Protein AF-A0A132A0H8-F1 (afdb_monomer)

Nearest PDB structures (foldseek):
  7bjv-assembly2_E  TM=8.122E-01  e=1.680E-01  Heliothis virescens
  3v3q-assembly1_B  TM=8.491E-01  e=2.333E-01  Homo sapiens
  7bju-assembly1_D  TM=8.429E-01  e=5.485E-01  Heliothis virescens
  1z5x-assembly1_E  TM=8.530E-01  e=6.256E-01  Bemisia tabaci
  3vhv-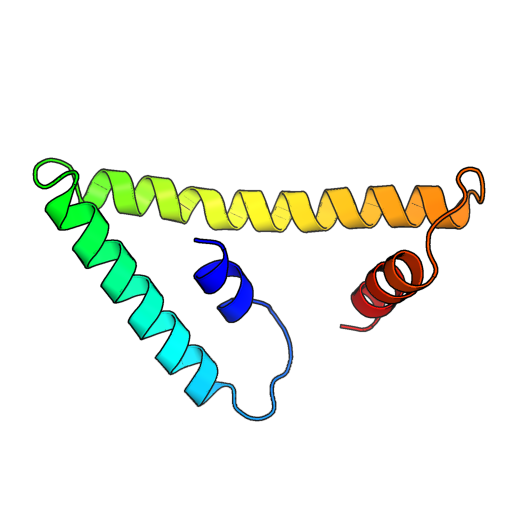assembly1_A  TM=8.838E-01  e=1.471E+00  Homo sapiens

pLDDT: mean 88.98, std 7.97, range [47.31, 96.81]

Sequence (92 aa):
MKAIILTNADIQLENPESVSKLRHTLIRALQDCVSIIRPQSAIDHLSQLFLCFPLLRQLDIVTRRLWLNILQEGSVPMQKLFVEMLESSIQG

Foldseek 3Di:
DVLLLVLPDPDDDPCNPVSVVVNVVVLVVQLVVLCVVPVPCSVVVSVVVVVVSVVVVVVVVVVLVVVVVVVVVVPDDDDPVVVVVSVVVVVD

Structure (mmCIF, N/CA/C/O backbone):
data_AF-A0A132A0H8-F1
#
_entry.id   AF-A0A132A0H8-F1
#
loop_
_atom_site.group_PDB
_atom_site.id
_atom_site.type_symbol
_atom_site.label_atom_id
_atom_site.label_alt_id
_atom_site.label_comp_id
_atom_site.label_asym_id
_atom_site.label_entity_id
_atom_site.label_seq_id
_atom_site.pdbx_PDB_ins_code
_atom_site.Cartn_x
_atom_site.Cartn_y
_atom_site.Cartn_z
_atom_site.occupancy
_atom_site.B_iso_or_equiv
_atom_site.auth_seq_id
_atom_site.auth_comp_id
_atom_site.auth_asym_id
_atom_site.auth_atom_id
_atom_site.pdbx_PDB_model_num
ATOM 1 N N . MET A 1 1 ? 0.989 0.401 -8.398 1.00 85.31 1 MET A N 1
ATOM 2 C CA . MET A 1 1 ? 0.806 1.461 -7.374 1.00 85.31 1 MET A CA 1
ATOM 3 C C . MET A 1 1 ? 0.362 0.935 -6.017 1.00 85.31 1 MET A C 1
ATOM 5 O O . MET A 1 1 ? 1.104 1.147 -5.073 1.00 85.31 1 MET A O 1
ATOM 9 N N . LYS A 1 2 ? -0.784 0.241 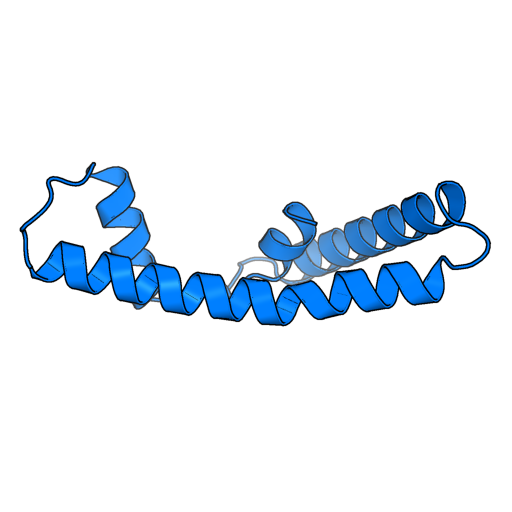-5.890 1.00 88.94 2 LYS A N 1
ATOM 10 C CA . LYS A 1 2 ? 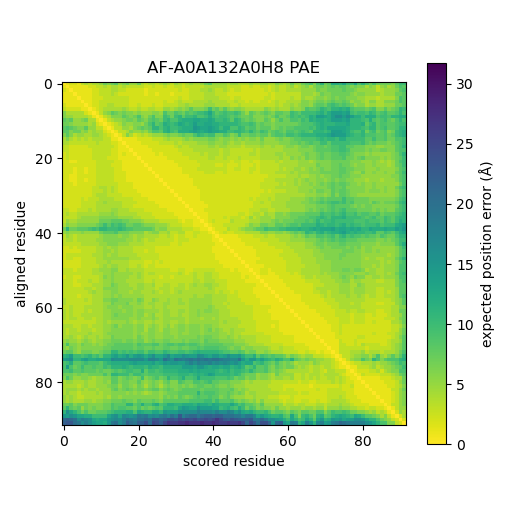-1.285 -0.257 -4.587 1.00 88.94 2 LYS A CA 1
ATOM 11 C C . LYS A 1 2 ? -0.240 -1.053 -3.786 1.00 88.94 2 LYS A C 1
ATOM 13 O O . LYS A 1 2 ? -0.070 -0.803 -2.603 1.00 88.94 2 LYS A O 1
ATOM 18 N N . ALA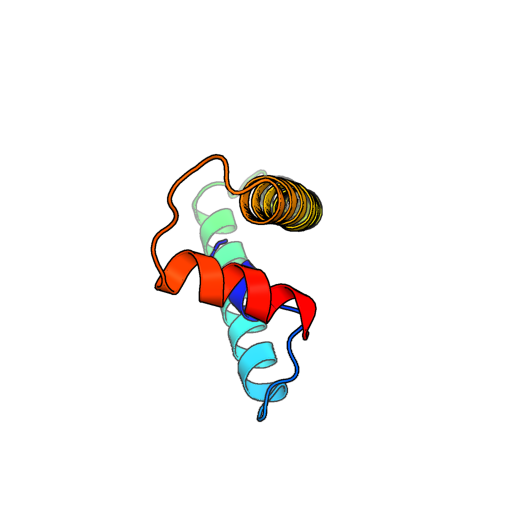 A 1 3 ? 0.517 -1.928 -4.452 1.00 91.12 3 ALA A N 1
ATOM 19 C CA . ALA A 1 3 ? 1.606 -2.678 -3.820 1.00 91.12 3 ALA A CA 1
ATOM 20 C C . ALA A 1 3 ? 2.728 -1.772 -3.273 1.00 91.12 3 ALA A C 1
ATOM 22 O O . ALA A 1 3 ? 3.213 -2.001 -2.174 1.00 91.12 3 ALA A O 1
ATOM 23 N N . ILE A 1 4 ? 3.097 -0.709 -3.999 1.00 90.81 4 ILE A N 1
ATOM 24 C CA . ILE A 1 4 ? 4.113 0.257 -3.548 1.00 90.81 4 ILE A CA 1
ATOM 25 C C . ILE A 1 4 ? 3.620 0.994 -2.301 1.00 90.81 4 ILE A C 1
ATOM 27 O O . ILE A 1 4 ? 4.375 1.120 -1.345 1.00 90.81 4 ILE A O 1
ATOM 31 N N . ILE A 1 5 ? 2.348 1.411 -2.290 1.00 89.50 5 ILE A N 1
ATOM 32 C CA . ILE A 1 5 ? 1.710 2.059 -1.132 1.00 89.50 5 ILE A CA 1
ATOM 33 C C . ILE A 1 5 ? 1.744 1.131 0.085 1.00 89.50 5 ILE A C 1
ATOM 35 O O . ILE A 1 5 ? 2.150 1.561 1.156 1.00 89.50 5 ILE A O 1
ATOM 39 N N . LEU A 1 6 ? 1.398 -0.148 -0.090 1.00 87.25 6 LEU A N 1
ATOM 40 C CA . LEU A 1 6 ? 1.436 -1.143 0.984 1.00 87.25 6 LEU A CA 1
ATOM 41 C C . LEU A 1 6 ? 2.850 -1.312 1.567 1.00 87.25 6 LEU A C 1
ATOM 43 O O . LEU A 1 6 ? 3.023 -1.320 2.778 1.00 87.25 6 LEU A O 1
ATOM 47 N N . THR A 1 7 ? 3.873 -1.391 0.71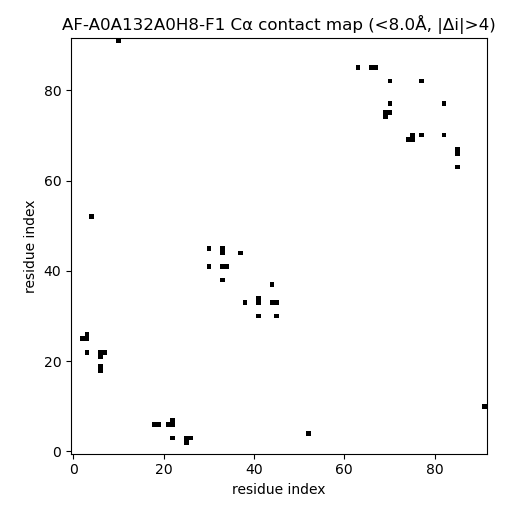2 1.00 88.56 7 THR A N 1
ATOM 48 C CA . THR A 1 7 ? 5.283 -1.490 1.145 1.00 88.56 7 THR A CA 1
ATOM 49 C C . THR A 1 7 ? 5.886 -0.171 1.644 1.00 88.56 7 THR A C 1
ATOM 51 O O . THR A 1 7 ? 7.041 -0.132 2.066 1.00 88.56 7 THR A O 1
ATOM 54 N N . ASN A 1 8 ? 5.143 0.931 1.539 1.00 84.56 8 ASN A N 1
ATOM 55 C CA . ASN A 1 8 ? 5.524 2.254 2.031 1.00 84.56 8 ASN A CA 1
ATOM 56 C C . ASN A 1 8 ? 4.637 2.695 3.205 1.00 84.56 8 ASN A C 1
ATOM 58 O O . ASN A 1 8 ? 4.481 3.886 3.450 1.00 84.56 8 ASN A O 1
ATOM 62 N N . ALA A 1 9 ? 4.004 1.739 3.887 1.00 79.19 9 ALA A N 1
ATOM 63 C CA . ALA A 1 9 ? 3.286 2.016 5.115 1.00 79.19 9 ALA A CA 1
ATOM 64 C C . ALA A 1 9 ? 4.289 2.293 6.246 1.00 79.19 9 ALA A C 1
ATOM 66 O O . ALA A 1 9 ? 5.258 1.550 6.412 1.00 79.19 9 ALA A O 1
ATOM 67 N N . ASP A 1 10 ? 4.036 3.345 7.024 1.00 73.44 10 ASP A N 1
ATOM 68 C CA . ASP A 1 10 ? 4.820 3.716 8.208 1.00 73.44 10 ASP A CA 1
ATOM 69 C C . ASP A 1 10 ? 4.479 2.775 9.377 1.00 73.44 10 ASP A C 1
ATOM 71 O O . ASP A 1 10 ? 3.838 3.170 10.344 1.00 73.44 10 ASP A O 1
ATOM 75 N N . ILE A 1 11 ? 4.824 1.493 9.243 1.00 78.31 11 ILE A N 1
ATOM 76 C CA . ILE A 1 11 ? 4.545 0.448 10.234 1.00 78.31 11 ILE A CA 1
ATOM 77 C C . ILE A 1 11 ? 5.874 -0.162 10.673 1.00 78.31 11 ILE A C 1
ATOM 79 O O . ILE A 1 11 ? 6.733 -0.465 9.839 1.00 78.31 11 ILE A O 1
ATOM 83 N N . GLN A 1 12 ? 6.045 -0.367 11.981 1.00 77.19 12 GLN A N 1
ATOM 84 C CA . GLN A 1 12 ? 7.183 -1.120 12.500 1.00 77.19 12 GLN A CA 1
ATOM 85 C C . GLN A 1 12 ? 7.047 -2.588 12.091 1.00 77.19 12 GLN A C 1
ATOM 87 O O . GLN A 1 12 ? 6.098 -3.273 12.462 1.00 77.19 12 GLN A O 1
ATOM 92 N N . LEU A 1 13 ? 7.996 -3.053 11.287 1.00 82.38 13 LEU A N 1
ATOM 93 C CA . LEU A 1 13 ? 8.022 -4.407 10.751 1.00 82.38 13 LEU A CA 1
ATOM 94 C C . LEU A 1 13 ? 9.178 -5.178 11.377 1.00 82.38 13 LEU A C 1
ATOM 96 O O . LEU A 1 13 ? 10.253 -4.622 11.583 1.00 82.38 13 LEU A O 1
ATOM 100 N N . GLU A 1 14 ? 8.983 -6.478 11.582 1.00 82.94 14 GLU A N 1
ATOM 101 C CA . GLU A 1 14 ? 10.037 -7.383 12.060 1.00 82.94 14 GLU A CA 1
ATOM 102 C C . GLU A 1 14 ? 11.229 -7.446 11.089 1.00 82.94 14 GLU A C 1
ATOM 104 O O . GLU A 1 14 ? 12.372 -7.620 11.504 1.00 82.94 14 GLU A O 1
ATOM 109 N N . ASN A 1 15 ? 10.975 -7.277 9.784 1.00 87.19 15 ASN A N 1
ATOM 110 C CA . ASN A 1 15 ? 12.001 -7.301 8.742 1.00 87.19 15 ASN A CA 1
ATOM 111 C C . ASN A 1 15 ? 11.840 -6.125 7.755 1.00 87.19 15 ASN A C 1
ATOM 113 O O . ASN A 1 15 ? 11.320 -6.298 6.643 1.00 87.19 15 ASN A O 1
ATOM 117 N N . PRO A 1 16 ? 12.290 -4.914 8.133 1.00 87.12 16 PRO A N 1
ATOM 118 C CA . PRO A 1 16 ? 12.167 -3.731 7.284 1.00 87.12 16 PRO A CA 1
ATOM 119 C C . PRO A 1 16 ? 13.024 -3.837 6.012 1.00 87.12 16 PRO A C 1
ATOM 121 O O . PRO A 1 16 ? 12.669 -3.279 4.971 1.00 87.12 16 PRO A O 1
ATOM 124 N N . GLU A 1 17 ? 14.127 -4.592 6.048 1.00 89.88 17 GLU A N 1
ATOM 125 C CA . GLU A 1 17 ? 15.014 -4.775 4.896 1.00 89.88 17 GLU A CA 1
ATOM 126 C C . GLU A 1 17 ? 14.342 -5.532 3.749 1.00 89.88 17 GLU A C 1
ATOM 128 O O . GLU A 1 17 ? 14.468 -5.141 2.587 1.00 89.88 17 GLU A O 1
ATOM 133 N N . SER A 1 18 ? 13.613 -6.606 4.055 1.00 89.88 18 SER A N 1
ATOM 134 C CA . SER A 1 18 ? 12.925 -7.412 3.040 1.00 89.88 18 SER A CA 1
ATOM 135 C C . SER A 1 18 ? 11.803 -6.624 2.372 1.00 89.88 18 SER A C 1
ATOM 137 O O . SER A 1 18 ? 11.654 -6.675 1.150 1.00 89.88 18 SER A O 1
ATOM 139 N N . VAL A 1 19 ? 11.067 -5.821 3.146 1.00 90.62 19 VAL A N 1
ATOM 140 C CA . VAL A 1 19 ? 10.030 -4.928 2.609 1.00 90.62 19 VAL A CA 1
ATOM 141 C C . VAL A 1 19 ? 10.645 -3.805 1.776 1.00 90.62 19 VAL A C 1
ATOM 143 O O . VAL A 1 19 ? 10.137 -3.495 0.699 1.00 90.62 19 VAL A O 1
ATOM 146 N N . SER A 1 20 ? 11.787 -3.257 2.198 1.00 90.06 20 SER A N 1
ATOM 147 C CA . SER A 1 20 ? 12.546 -2.298 1.395 1.00 90.06 20 SER A CA 1
ATOM 148 C C . SER A 1 20 ? 12.986 -2.911 0.062 1.00 90.06 20 SER A C 1
ATOM 150 O O . SER A 1 20 ? 12.742 -2.322 -0.990 1.00 90.06 20 SER A O 1
ATOM 152 N N . LYS A 1 21 ? 13.565 -4.120 0.056 1.00 93.38 21 LYS A N 1
ATOM 153 C CA . LYS A 1 21 ? 13.948 -4.836 -1.177 1.00 93.38 21 LYS A CA 1
ATOM 154 C C . LYS A 1 21 ? 12.746 -5.066 -2.095 1.00 93.38 21 LYS A C 1
ATOM 156 O O . LYS A 1 21 ? 12.827 -4.773 -3.286 1.00 93.38 21 LYS A O 1
ATOM 161 N N . LEU A 1 22 ? 11.616 -5.509 -1.542 1.00 93.75 22 LEU A N 1
ATOM 162 C CA . LEU A 1 22 ? 10.375 -5.681 -2.297 1.00 93.75 22 LEU A CA 1
ATOM 163 C C . LEU A 1 22 ? 9.909 -4.361 -2.925 1.00 93.75 22 LEU A C 1
ATOM 165 O O . LEU A 1 22 ? 9.582 -4.327 -4.111 1.00 93.75 22 LEU A O 1
ATOM 169 N N . ARG A 1 23 ? 9.932 -3.261 -2.167 1.00 93.88 23 ARG A N 1
ATOM 170 C CA . ARG A 1 23 ? 9.580 -1.927 -2.665 1.00 93.88 23 ARG A CA 1
ATOM 171 C C . ARG A 1 23 ? 10.476 -1.495 -3.824 1.00 93.88 23 ARG A C 1
ATOM 173 O O . ARG A 1 23 ? 9.960 -1.003 -4.826 1.00 93.88 23 ARG A O 1
ATOM 180 N N . HIS A 1 24 ? 11.788 -1.719 -3.729 1.00 95.00 24 HIS A N 1
ATOM 181 C CA . HIS A 1 24 ? 12.719 -1.441 -4.827 1.00 95.00 24 HIS A CA 1
ATOM 182 C C . HIS A 1 24 ? 12.369 -2.246 -6.085 1.00 95.00 24 HIS A C 1
ATOM 184 O O . HIS A 1 24 ? 12.304 -1.676 -7.174 1.00 95.00 24 HIS A O 1
ATOM 190 N N . THR A 1 25 ? 12.071 -3.542 -5.946 1.00 96.81 25 THR A N 1
ATOM 191 C CA . THR A 1 25 ? 11.642 -4.384 -7.073 1.00 96.81 25 THR A CA 1
ATOM 192 C C . THR A 1 25 ? 10.341 -3.877 -7.698 1.00 96.81 25 THR A C 1
ATOM 194 O O . THR A 1 25 ? 10.242 -3.795 -8.920 1.00 96.81 25 THR A O 1
ATOM 197 N N . LEU A 1 26 ? 9.355 -3.478 -6.887 1.00 95.81 26 LEU A N 1
ATOM 198 C CA . LEU A 1 26 ? 8.082 -2.938 -7.376 1.00 95.81 26 LEU A CA 1
ATOM 199 C C . LEU A 1 26 ? 8.252 -1.601 -8.112 1.00 95.81 26 LEU A C 1
ATOM 201 O O . LEU A 1 26 ? 7.580 -1.367 -9.116 1.00 95.81 26 LEU A O 1
ATOM 205 N N . ILE A 1 27 ? 9.139 -0.727 -7.625 1.00 94.94 27 ILE A N 1
ATOM 206 C CA . ILE A 1 27 ? 9.466 0.546 -8.280 1.00 94.94 27 ILE A CA 1
ATOM 207 C C . ILE A 1 27 ? 10.150 0.295 -9.626 1.00 94.94 27 ILE A C 1
ATOM 209 O O . ILE A 1 27 ? 9.760 0.909 -10.617 1.00 94.94 27 ILE A O 1
ATOM 213 N N . ARG A 1 28 ? 11.109 -0.636 -9.682 1.00 95.81 28 ARG A N 1
ATOM 214 C CA . ARG A 1 28 ? 11.785 -1.006 -10.932 1.00 95.81 28 ARG A CA 1
ATOM 215 C C . ARG A 1 28 ? 10.808 -1.603 -11.946 1.00 95.81 28 ARG A C 1
ATOM 217 O O . ARG A 1 28 ? 10.755 -1.138 -13.074 1.00 95.81 28 ARG A O 1
ATOM 224 N N . ALA A 1 29 ? 9.952 -2.535 -11.529 1.00 95.75 29 ALA A N 1
ATOM 225 C CA . ALA A 1 29 ? 8.930 -3.096 -12.412 1.00 95.75 29 ALA A CA 1
ATOM 226 C C . ALA A 1 29 ? 7.981 -2.013 -12.963 1.00 95.75 29 ALA A C 1
ATOM 228 O O . ALA A 1 29 ? 7.610 -2.040 -14.132 1.00 95.75 29 ALA A O 1
ATOM 229 N N . LEU A 1 30 ? 7.614 -1.021 -12.142 1.00 94.56 30 LEU A N 1
ATOM 230 C CA . LEU A 1 30 ? 6.807 0.116 -12.587 1.00 94.56 30 LEU A CA 1
ATOM 231 C C . LEU A 1 30 ? 7.552 1.000 -13.600 1.00 94.56 30 LEU A C 1
ATOM 233 O O . LEU A 1 30 ? 6.948 1.413 -14.587 1.00 94.56 30 LEU A O 1
ATOM 237 N N . GLN A 1 31 ? 8.839 1.277 -13.371 1.00 94.88 31 GLN A N 1
ATOM 238 C CA . GLN A 1 31 ? 9.703 2.002 -14.309 1.00 94.88 31 GLN A CA 1
ATOM 239 C C . GLN A 1 31 ? 9.784 1.291 -15.660 1.00 94.88 31 GLN A C 1
ATOM 241 O O . GLN A 1 31 ? 9.593 1.928 -16.698 1.00 94.88 31 GLN A O 1
ATOM 246 N N . ASP A 1 32 ? 9.997 -0.024 -15.642 1.00 95.69 32 ASP A N 1
ATOM 247 C CA . ASP A 1 32 ? 10.087 -0.850 -16.845 1.00 95.69 32 ASP A CA 1
ATOM 248 C C . ASP A 1 32 ? 8.754 -0.835 -17.608 1.00 95.69 32 ASP A C 1
ATOM 250 O O . ASP A 1 32 ? 8.719 -0.561 -18.808 1.00 95.69 32 ASP A O 1
ATOM 254 N N . 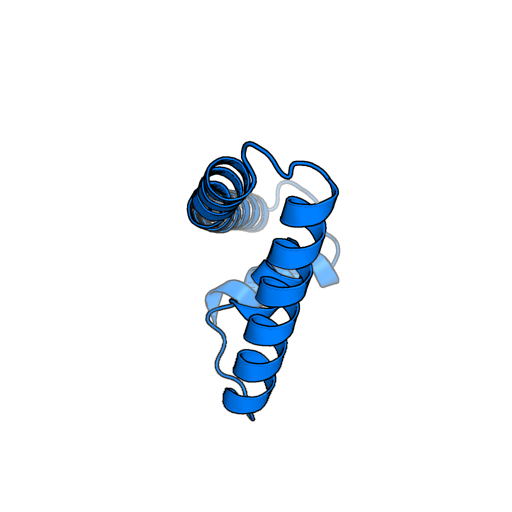CYS A 1 33 ? 7.626 -1.014 -16.907 1.00 95.00 33 CYS A N 1
ATOM 255 C CA . CYS A 1 33 ? 6.296 -0.920 -17.510 1.00 95.00 33 CYS A CA 1
ATOM 256 C C . CYS A 1 33 ? 6.038 0.450 -18.152 1.00 95.00 33 CYS A C 1
ATOM 258 O O . CYS A 1 33 ? 5.555 0.517 -19.281 1.00 95.00 33 CYS A O 1
ATOM 260 N N . VAL A 1 34 ? 6.345 1.549 -17.457 1.00 95.06 34 VAL A N 1
ATOM 261 C CA . VAL A 1 34 ? 6.127 2.903 -17.993 1.00 95.06 34 VAL A CA 1
ATOM 262 C C . VAL A 1 34 ? 7.027 3.163 -19.201 1.00 95.06 34 VAL A C 1
ATOM 264 O O . VAL A 1 34 ? 6.562 3.748 -20.176 1.00 95.06 34 VAL A O 1
ATOM 267 N N . SER A 1 35 ? 8.267 2.670 -19.180 1.00 94.94 35 SER A N 1
ATOM 268 C CA . SER A 1 35 ? 9.206 2.793 -20.301 1.00 94.94 35 SER A CA 1
ATOM 269 C C . SER A 1 35 ? 8.723 2.052 -21.549 1.00 94.94 35 SER A C 1
ATOM 271 O O . SER A 1 35 ? 8.906 2.543 -22.658 1.00 94.94 35 SER A O 1
ATOM 273 N N . ILE A 1 36 ? 8.049 0.909 -21.382 1.00 95.81 36 ILE A N 1
ATOM 274 C CA . ILE A 1 36 ? 7.453 0.152 -22.494 1.00 95.81 36 ILE A CA 1
ATOM 275 C C . ILE A 1 36 ? 6.187 0.840 -23.021 1.00 95.81 36 ILE A C 1
ATOM 277 O O . ILE A 1 36 ? 5.998 0.949 -24.229 1.00 95.81 36 ILE A O 1
ATOM 281 N N . ILE A 1 37 ? 5.305 1.304 -22.131 1.00 95.06 37 ILE A N 1
ATOM 282 C CA . ILE A 1 37 ? 3.996 1.857 -22.516 1.00 95.06 37 ILE A CA 1
ATOM 283 C C . ILE A 1 37 ? 4.128 3.289 -23.060 1.00 95.06 37 ILE A C 1
ATOM 285 O O . ILE A 1 37 ? 3.366 3.687 -23.940 1.00 95.06 37 ILE A O 1
ATOM 289 N N . ARG A 1 38 ? 5.059 4.088 -22.522 1.00 93.31 38 ARG A N 1
ATOM 290 C CA . ARG A 1 38 ? 5.237 5.516 -22.843 1.00 93.31 38 ARG A CA 1
ATOM 291 C C . ARG A 1 38 ? 6.720 5.884 -22.983 1.00 93.31 38 ARG A C 1
ATOM 293 O O . ARG A 1 38 ? 7.218 6.702 -22.211 1.00 93.31 38 ARG A O 1
ATOM 300 N N . PRO A 1 39 ? 7.436 5.329 -23.973 1.00 90.00 39 PRO A N 1
ATOM 301 C CA . PRO A 1 39 ? 8.889 5.474 -24.086 1.00 90.00 39 PRO A CA 1
ATOM 302 C C . PRO A 1 39 ? 9.364 6.926 -24.235 1.00 90.00 39 PRO A C 1
ATOM 304 O O . PRO A 1 39 ? 10.413 7.284 -23.712 1.00 90.00 39 PRO A O 1
ATOM 307 N N . GLN A 1 40 ? 8.589 7.781 -24.908 1.00 93.19 40 GLN A N 1
ATOM 308 C CA . GLN A 1 40 ? 8.978 9.171 -25.190 1.00 93.19 40 GLN A CA 1
ATOM 309 C C . GLN A 1 40 ? 8.832 10.116 -23.986 1.00 93.19 40 GLN A C 1
ATOM 311 O O . GLN A 1 40 ? 9.444 11.177 -23.967 1.00 93.19 40 GLN A O 1
ATOM 316 N N . SER A 1 41 ? 8.035 9.739 -22.984 1.00 93.44 41 SER A N 1
ATOM 317 C CA . SER A 1 41 ? 7.693 10.578 -21.825 1.00 93.44 41 SER A CA 1
ATOM 318 C C . SER A 1 41 ? 7.721 9.782 -20.515 1.00 93.44 41 SER A C 1
ATOM 320 O O . SER A 1 41 ? 7.012 10.091 -19.554 1.00 93.44 41 SER A O 1
ATOM 322 N N . ALA A 1 42 ? 8.532 8.719 -20.471 1.00 92.75 42 ALA A N 1
ATOM 323 C CA . ALA A 1 42 ? 8.535 7.753 -19.377 1.00 92.75 42 ALA A CA 1
ATOM 324 C C . ALA A 1 42 ? 8.871 8.403 -18.027 1.00 92.75 42 ALA A C 1
ATOM 326 O O . ALA A 1 42 ? 8.195 8.154 -17.028 1.00 92.75 42 ALA A O 1
ATOM 327 N N . ILE A 1 43 ? 9.880 9.279 -18.012 1.00 93.00 43 ILE A N 1
ATOM 328 C CA . ILE A 1 43 ? 10.335 9.989 -16.809 1.00 93.00 43 ILE A CA 1
ATOM 329 C C . ILE A 1 43 ? 9.249 10.942 -16.299 1.00 93.00 43 ILE A C 1
ATOM 331 O O . ILE A 1 43 ? 8.951 10.945 -15.102 1.00 93.00 43 ILE A O 1
ATOM 335 N N . ASP A 1 44 ? 8.615 11.700 -17.194 1.00 95.25 44 ASP A N 1
ATOM 336 C CA . ASP A 1 44 ? 7.572 12.662 -16.830 1.00 95.25 44 ASP A CA 1
ATOM 337 C C . ASP A 1 44 ? 6.346 11.954 -16.252 1.00 95.25 44 ASP A C 1
ATOM 339 O O . ASP A 1 44 ? 5.840 12.329 -15.194 1.00 95.25 44 ASP A O 1
ATOM 343 N N . HIS A 1 45 ? 5.898 10.872 -16.894 1.00 93.75 45 HIS A N 1
ATOM 344 C CA . HIS A 1 45 ? 4.760 10.098 -16.406 1.00 93.75 45 HIS A CA 1
ATOM 345 C C . HIS A 1 45 ? 5.041 9.391 -15.089 1.00 93.75 45 HIS A C 1
ATOM 347 O O . HIS A 1 45 ? 4.168 9.350 -14.223 1.00 93.75 45 HIS A O 1
ATOM 353 N N . LEU A 1 46 ? 6.244 8.847 -14.919 1.00 94.69 46 LEU A N 1
ATOM 354 C CA . LEU A 1 46 ? 6.632 8.224 -13.665 1.00 94.69 46 LEU A CA 1
ATOM 355 C C . LEU A 1 46 ? 6.681 9.259 -12.529 1.00 94.69 46 LEU A C 1
ATOM 357 O O . LEU A 1 46 ? 6.184 8.993 -11.437 1.00 94.69 46 LEU A O 1
ATOM 361 N N . SER A 1 47 ? 7.211 10.453 -12.801 1.00 93.88 47 SER A N 1
ATOM 362 C CA . SER A 1 47 ? 7.268 11.556 -11.834 1.00 93.88 47 SER A CA 1
ATOM 363 C C . SER A 1 47 ? 5.868 12.020 -11.432 1.00 93.88 47 SER A C 1
ATOM 365 O O . SER A 1 47 ? 5.570 12.114 -10.243 1.00 93.88 47 SER A O 1
ATOM 367 N N . GLN A 1 48 ? 4.969 12.216 -12.402 1.00 93.88 48 GLN A N 1
ATOM 368 C CA . GLN A 1 48 ? 3.558 12.527 -12.142 1.00 93.88 48 GLN A CA 1
ATOM 369 C C . GLN A 1 48 ? 2.883 11.453 -11.283 1.00 93.88 48 GLN A C 1
ATOM 371 O O . GLN A 1 48 ? 2.134 11.772 -10.363 1.00 93.88 48 GLN A O 1
ATOM 376 N N . LEU A 1 49 ? 3.182 10.179 -11.541 1.00 92.62 49 LEU A N 1
ATOM 377 C CA . LEU A 1 49 ? 2.631 9.068 -10.776 1.00 92.62 49 LEU A CA 1
ATOM 378 C C . LEU A 1 49 ? 3.117 9.066 -9.323 1.00 92.62 49 LEU A C 1
ATOM 380 O O . LEU A 1 49 ? 2.336 8.801 -8.407 1.00 92.62 49 LEU A O 1
ATOM 384 N N . PHE A 1 50 ? 4.395 9.378 -9.102 1.00 92.00 50 PHE A N 1
ATOM 385 C CA . PHE A 1 50 ? 4.959 9.495 -7.761 1.00 92.00 50 PHE A CA 1
ATOM 386 C C . PHE A 1 50 ? 4.408 10.699 -6.991 1.00 92.00 50 PHE A C 1
ATOM 388 O O . PHE A 1 50 ? 4.177 10.576 -5.788 1.00 92.00 50 PHE A O 1
ATOM 395 N N . LEU A 1 51 ? 4.091 11.809 -7.667 1.00 93.88 51 LEU A N 1
ATOM 396 C CA . LEU A 1 51 ? 3.414 12.962 -7.055 1.00 93.88 51 LEU A CA 1
ATOM 397 C C . LEU A 1 51 ? 2.006 12.627 -6.532 1.00 93.88 51 LEU A C 1
ATOM 399 O O . LEU A 1 51 ? 1.501 13.316 -5.647 1.00 93.88 51 LEU A O 1
ATOM 403 N N . CYS A 1 52 ? 1.379 11.545 -7.007 1.00 92.56 52 CYS A N 1
ATOM 404 C CA . CYS A 1 52 ? 0.107 11.080 -6.457 1.00 92.56 52 CYS A CA 1
ATOM 405 C C . CYS A 1 52 ? 0.250 10.399 -5.085 1.00 92.56 52 CYS A C 1
ATOM 407 O O . CYS A 1 52 ? -0.729 10.338 -4.345 1.00 92.56 52 CYS A O 1
ATOM 409 N N . PHE A 1 53 ? 1.423 9.870 -4.716 1.00 90.50 53 PHE A N 1
ATOM 410 C CA . PHE A 1 53 ? 1.564 9.129 -3.455 1.00 90.50 53 PHE A CA 1
ATOM 411 C C . PHE A 1 53 ? 1.364 9.988 -2.196 1.00 90.50 53 PHE A C 1
ATOM 413 O O . PHE A 1 53 ? 0.604 9.552 -1.328 1.00 90.50 53 PHE A O 1
ATOM 420 N N . PRO A 1 54 ? 1.942 11.201 -2.082 1.00 89.75 54 PRO A N 1
ATOM 421 C CA . PRO A 1 54 ? 1.652 12.096 -0.961 1.00 89.75 54 PRO A CA 1
ATOM 422 C C . PRO A 1 54 ? 0.162 12.446 -0.847 1.00 89.75 54 PRO A C 1
ATOM 424 O O . PRO A 1 54 ? -0.396 12.419 0.248 1.00 89.75 54 PRO A O 1
ATOM 427 N N . LEU A 1 55 ? -0.505 12.699 -1.980 1.00 90.06 55 LEU A N 1
ATOM 428 C CA . LEU A 1 55 ? -1.941 13.001 -2.015 1.00 90.06 55 LEU A CA 1
ATOM 429 C C . LEU A 1 55 ? -2.784 11.820 -1.521 1.00 90.06 55 LEU A C 1
ATOM 431 O O . LEU A 1 55 ? -3.716 12.004 -0.742 1.00 90.06 55 LEU A O 1
ATOM 435 N N . LEU A 1 56 ? -2.437 10.595 -1.924 1.00 89.06 56 LEU A N 1
ATOM 436 C CA . LEU A 1 56 ? -3.114 9.385 -1.452 1.00 89.06 56 LEU A CA 1
ATOM 437 C C . LEU A 1 56 ? -2.918 9.168 0.053 1.00 89.06 56 LEU A C 1
ATOM 439 O O . LEU A 1 56 ? -3.859 8.756 0.728 1.00 89.06 56 LEU A O 1
ATOM 443 N N . ARG A 1 57 ? -1.733 9.485 0.595 1.00 87.38 57 ARG A N 1
ATOM 444 C CA . ARG A 1 57 ? -1.474 9.420 2.042 1.00 87.38 57 ARG A CA 1
ATOM 445 C C . ARG A 1 57 ? -2.313 10.442 2.806 1.00 87.38 57 ARG A C 1
ATOM 447 O O . ARG A 1 57 ? -2.889 10.110 3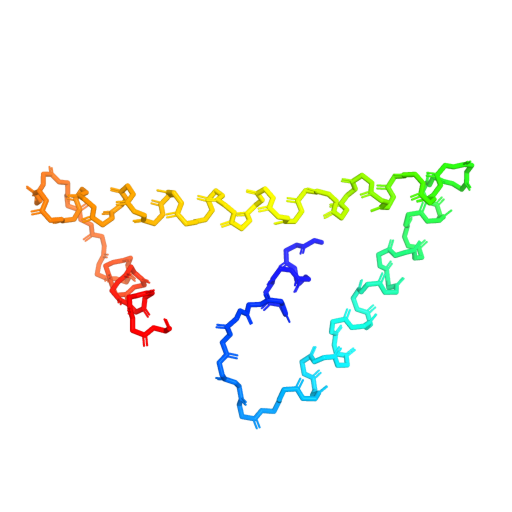.837 1.00 87.38 57 ARG A O 1
ATOM 454 N N . GLN A 1 58 ? -2.427 11.662 2.284 1.00 89.31 58 GLN A N 1
ATOM 455 C CA . GLN A 1 58 ? -3.271 12.698 2.877 1.00 89.31 58 GLN A CA 1
ATOM 456 C C . GLN A 1 58 ? -4.751 12.301 2.860 1.00 89.31 58 GLN A C 1
ATOM 458 O O . GLN A 1 58 ? -5.444 12.473 3.863 1.00 89.31 58 GLN A O 1
ATOM 463 N N . LEU A 1 59 ? -5.228 11.738 1.747 1.00 89.62 59 LEU A N 1
ATOM 464 C CA . LEU A 1 59 ? -6.604 11.268 1.630 1.00 89.62 59 LEU A CA 1
ATOM 465 C C . LEU A 1 59 ? -6.900 10.146 2.630 1.00 89.62 59 LEU A C 1
ATOM 467 O O . LEU A 1 59 ? -7.915 10.219 3.311 1.00 89.62 59 LEU A O 1
ATOM 471 N N . ASP A 1 60 ? -6.002 9.167 2.781 1.00 87.75 60 ASP A N 1
ATOM 472 C CA . ASP A 1 60 ? -6.135 8.095 3.780 1.00 87.75 60 ASP A CA 1
ATOM 473 C C . ASP A 1 60 ? -6.318 8.663 5.200 1.00 87.75 60 ASP A C 1
ATOM 475 O O . ASP A 1 60 ? -7.243 8.264 5.907 1.00 87.75 60 ASP A O 1
ATOM 479 N N . ILE A 1 61 ? -5.527 9.670 5.589 1.00 88.62 61 ILE A N 1
ATOM 480 C CA . ILE A 1 61 ? -5.642 10.333 6.901 1.00 88.62 61 ILE A CA 1
ATOM 481 C C . ILE A 1 61 ? -7.004 11.024 7.068 1.00 88.62 61 ILE A C 1
ATOM 483 O O . ILE A 1 61 ? -7.659 10.877 8.103 1.00 88.62 61 ILE A O 1
ATOM 487 N N . VAL A 1 62 ? -7.443 11.788 6.064 1.00 92.50 62 VAL A N 1
ATOM 488 C CA . VAL A 1 62 ? -8.721 12.519 6.117 1.00 92.50 62 VAL A CA 1
ATOM 489 C C . VAL A 1 62 ? -9.902 11.550 6.148 1.00 92.50 62 VAL A C 1
ATOM 491 O O . VAL A 1 62 ? -10.815 11.720 6.955 1.00 92.50 62 VAL A O 1
ATOM 494 N N . THR A 1 63 ? -9.870 10.509 5.316 1.00 91.50 63 THR A N 1
ATOM 495 C CA . THR A 1 63 ? -10.897 9.468 5.272 1.00 91.50 63 THR A CA 1
ATOM 496 C C . THR A 1 63 ? -10.983 8.726 6.603 1.00 91.50 63 THR A C 1
ATOM 498 O O . THR A 1 63 ? -12.084 8.558 7.120 1.00 91.50 63 THR A O 1
ATOM 501 N N . ARG A 1 64 ? -9.854 8.349 7.218 1.00 90.31 64 ARG A N 1
ATOM 502 C CA . ARG A 1 64 ? -9.847 7.732 8.557 1.00 90.31 64 ARG A CA 1
ATOM 503 C C . ARG A 1 64 ? -10.469 8.641 9.609 1.00 90.31 64 ARG A C 1
ATOM 505 O O . ARG A 1 64 ? -11.326 8.190 10.357 1.00 90.31 64 ARG A O 1
ATOM 512 N N . ARG A 1 65 ? -10.089 9.923 9.639 1.00 91.00 65 ARG A N 1
ATOM 513 C CA . ARG A 1 65 ? -10.653 10.897 10.586 1.00 91.00 65 ARG A CA 1
ATOM 514 C C . ARG A 1 65 ? -12.168 11.019 10.440 1.00 91.00 65 ARG A C 1
ATOM 516 O O . ARG A 1 65 ? -12.873 11.019 11.441 1.00 91.00 65 ARG A O 1
ATOM 523 N N . LEU A 1 66 ? -12.659 11.092 9.204 1.00 93.44 66 LEU A N 1
ATOM 524 C CA . LEU A 1 66 ? -14.092 11.116 8.927 1.00 93.44 66 LEU A CA 1
ATOM 525 C C . LEU A 1 66 ? -14.786 9.878 9.509 1.00 93.44 66 LEU A C 1
ATOM 527 O O . LEU A 1 66 ? -15.760 10.012 10.242 1.00 93.44 66 LEU A O 1
ATOM 531 N N . TRP A 1 67 ? -14.270 8.682 9.219 1.00 92.94 67 TRP A N 1
AT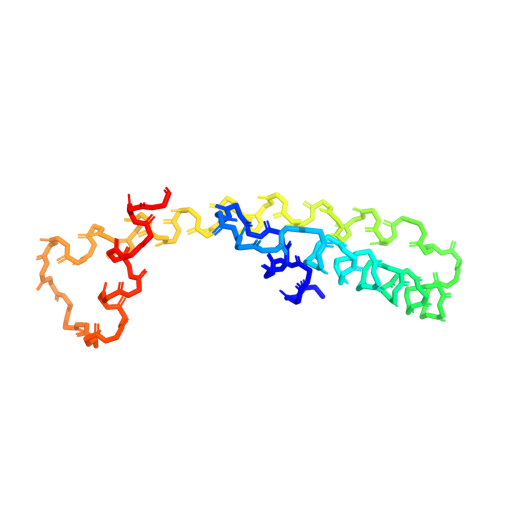OM 532 C CA . TRP A 1 67 ? -14.870 7.438 9.701 1.00 92.94 67 TRP A CA 1
ATOM 533 C C . TRP A 1 67 ? -14.815 7.288 11.220 1.00 92.94 67 TRP A C 1
ATOM 535 O O . TRP A 1 67 ? -15.769 6.784 11.804 1.00 92.94 67 TRP A O 1
ATOM 545 N N . LEU A 1 68 ? -13.751 7.766 11.867 1.00 91.62 68 LEU A N 1
ATOM 546 C CA . LEU A 1 68 ? -13.652 7.790 13.326 1.00 91.62 68 LEU A CA 1
ATOM 547 C C . LEU A 1 68 ? -14.694 8.714 13.961 1.00 91.62 68 LEU A C 1
ATOM 549 O O . LEU A 1 68 ? -15.297 8.337 14.961 1.00 91.62 68 LEU A O 1
ATOM 553 N N . ASN A 1 69 ? -14.961 9.877 13.365 1.00 91.62 69 ASN A N 1
ATOM 554 C CA . ASN A 1 69 ? -16.019 10.767 13.843 1.00 91.62 69 ASN A CA 1
ATOM 555 C C . ASN A 1 69 ? -17.399 10.102 13.719 1.00 91.62 69 ASN A C 1
ATOM 557 O O . ASN A 1 69 ? -18.162 10.092 14.679 1.00 91.62 69 ASN A O 1
ATOM 561 N N . ILE A 1 70 ? -17.688 9.470 12.575 1.00 91.69 70 ILE A N 1
ATOM 562 C CA . ILE A 1 70 ? -18.958 8.753 12.354 1.00 91.69 70 ILE A CA 1
ATOM 563 C C . ILE A 1 70 ? -19.111 7.589 13.348 1.00 91.69 70 ILE A C 1
ATOM 565 O O . ILE A 1 70 ? -20.208 7.336 13.845 1.00 91.69 70 ILE A O 1
ATOM 569 N N . LEU A 1 71 ? -18.015 6.885 13.654 1.00 89.12 71 LEU A N 1
ATOM 570 C CA . LEU A 1 71 ? -17.999 5.816 14.651 1.00 89.12 71 LEU A CA 1
ATOM 571 C C . LEU A 1 71 ? -18.323 6.353 16.055 1.00 89.12 71 LEU A C 1
ATOM 573 O O . LEU A 1 71 ? -19.132 5.752 16.757 1.00 89.12 71 LEU A O 1
ATOM 577 N N . GLN A 1 72 ? -17.737 7.490 16.448 1.00 88.50 72 GLN A N 1
ATOM 578 C CA . GLN A 1 72 ? -17.996 8.134 17.743 1.00 88.50 72 GLN A CA 1
ATOM 579 C C . GLN A 1 72 ? -19.429 8.665 17.868 1.00 88.50 72 GLN A C 1
ATOM 581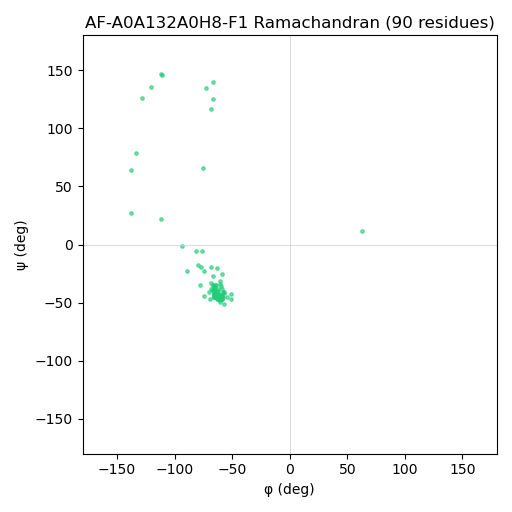 O O . GLN A 1 72 ? -20.017 8.592 18.944 1.00 88.50 72 GLN A O 1
ATOM 586 N N . GLU A 1 73 ? -20.008 9.166 16.776 1.00 91.75 73 GLU A N 1
ATOM 587 C CA . GLU A 1 73 ? -21.404 9.613 16.729 1.00 91.75 73 GLU A CA 1
ATOM 588 C C . GLU A 1 73 ? -22.409 8.456 16.858 1.00 91.75 73 GLU A C 1
ATOM 590 O O . GLU A 1 73 ? -23.579 8.697 17.150 1.00 91.75 73 GLU A O 1
ATOM 595 N N . GLY A 1 74 ? -21.996 7.207 16.599 1.00 85.81 74 GLY A N 1
ATOM 596 C CA . GLY A 1 74 ? -22.856 6.020 16.701 1.00 85.81 74 GLY A CA 1
ATOM 597 C C . GLY A 1 74 ? -24.048 6.010 15.733 1.00 85.81 74 GLY A C 1
ATOM 598 O O . GLY A 1 74 ? -24.952 5.188 15.872 1.00 85.81 74 GLY A O 1
ATOM 599 N N . SER A 1 75 ? -24.064 6.918 14.754 1.00 82.19 75 SER A N 1
ATOM 600 C CA . SER A 1 75 ? -25.218 7.167 13.878 1.00 82.19 75 SER A CA 1
ATOM 601 C C . SER A 1 75 ? -25.358 6.146 12.744 1.00 82.19 75 SER A C 1
ATOM 603 O O . SER A 1 75 ? -26.425 6.034 12.143 1.00 82.19 75 SER A O 1
ATOM 605 N N . VAL A 1 76 ? -24.296 5.390 12.440 1.00 88.88 76 VAL A N 1
ATOM 606 C CA . VAL A 1 76 ? -24.263 4.409 11.345 1.00 88.88 76 VAL A CA 1
ATOM 607 C C . VAL A 1 76 ? -23.781 3.054 11.871 1.00 88.88 76 VAL A C 1
ATOM 609 O O . VAL A 1 76 ? -22.692 2.988 12.445 1.00 88.88 76 VAL A O 1
ATOM 612 N N . PRO A 1 77 ? -24.529 1.952 11.658 1.00 87.00 77 PRO A N 1
ATOM 613 C CA . PRO A 1 77 ? -24.058 0.621 12.022 1.00 87.00 77 PRO A CA 1
ATOM 614 C C . PRO A 1 77 ? -22.856 0.227 11.153 1.00 87.00 77 PRO A C 1
ATOM 616 O O . PRO A 1 77 ? -22.936 0.223 9.924 1.00 87.00 77 PRO A O 1
ATOM 619 N N . MET A 1 78 ? -21.742 -0.132 11.794 1.00 90.25 78 MET A N 1
ATOM 620 C CA . MET A 1 78 ? -20.509 -0.555 11.125 1.00 90.25 78 MET A CA 1
ATOM 621 C C . MET A 1 78 ? -20.216 -2.037 11.370 1.00 90.25 78 MET A C 1
ATOM 623 O O . MET A 1 78 ? -20.496 -2.584 12.435 1.00 90.25 78 MET A O 1
ATOM 627 N N . GLN A 1 79 ? -19.626 -2.699 10.373 1.00 92.75 79 GLN A N 1
ATOM 628 C CA . GLN A 1 79 ? -19.172 -4.083 10.515 1.00 92.75 79 GLN A CA 1
ATOM 629 C C . GLN A 1 79 ? -18.011 -4.165 11.511 1.00 92.75 79 GLN A C 1
ATOM 631 O O . GLN A 1 79 ? -17.099 -3.344 11.460 1.00 92.75 79 GLN A O 1
ATOM 636 N N . LYS A 1 80 ? -18.002 -5.202 12.357 1.00 91.06 80 LYS A N 1
ATOM 637 C CA . LYS A 1 80 ? -16.991 -5.389 13.412 1.00 91.06 80 LYS A CA 1
ATOM 638 C C . LYS A 1 80 ? -15.546 -5.289 12.896 1.00 91.06 80 LYS A C 1
ATOM 640 O O . LYS A 1 80 ? -14.765 -4.530 13.449 1.00 91.06 80 LYS A O 1
ATOM 645 N N . LEU A 1 81 ? -15.227 -5.958 11.783 1.00 91.56 81 LEU A N 1
ATOM 646 C CA . LEU A 1 81 ? -13.899 -5.886 11.149 1.00 91.56 81 LEU A CA 1
ATOM 647 C C . LEU A 1 81 ? -13.517 -4.462 10.718 1.00 91.56 81 LEU A C 1
ATOM 649 O O . LEU A 1 81 ? -12.354 -4.081 10.780 1.00 91.56 81 LEU A O 1
ATOM 653 N N . PHE A 1 82 ? -14.485 -3.666 10.261 1.00 89.38 82 PHE A N 1
ATOM 654 C CA . PHE A 1 82 ? -14.229 -2.285 9.857 1.00 89.38 82 PHE A CA 1
ATOM 655 C C . PHE A 1 82 ? -13.915 -1.401 11.065 1.00 89.38 82 PHE A C 1
ATOM 657 O O . PHE A 1 82 ? -12.976 -0.612 11.008 1.00 89.38 82 PHE A O 1
ATOM 664 N N . VAL A 1 83 ? -14.643 -1.589 12.168 1.00 89.94 83 VAL A N 1
ATOM 665 C CA . VAL A 1 83 ? -14.369 -0.914 13.444 1.00 89.94 83 VAL A CA 1
ATOM 666 C C . VAL A 1 83 ? -12.971 -1.270 13.952 1.00 89.94 83 VAL A C 1
ATOM 668 O O . VAL A 1 83 ? -12.174 -0.372 14.204 1.00 89.94 83 VAL A O 1
ATOM 671 N N . GLU A 1 84 ? -12.629 -2.560 13.982 1.00 90.44 84 GLU A N 1
ATOM 672 C CA . GLU A 1 84 ? -11.300 -3.035 14.396 1.00 90.44 84 GLU A CA 1
ATOM 673 C C . GLU A 1 84 ? -10.174 -2.414 13.546 1.00 90.44 84 GLU A C 1
ATOM 675 O O . GLU A 1 84 ? -9.151 -1.984 14.081 1.00 90.44 84 GLU A O 1
ATOM 680 N N . MET A 1 85 ? -10.360 -2.298 12.223 1.00 89.06 85 MET A N 1
ATOM 681 C CA . MET A 1 85 ? -9.391 -1.643 11.331 1.00 89.06 85 MET A CA 1
ATOM 682 C C . MET A 1 85 ? -9.248 -0.135 11.586 1.00 89.06 85 MET A C 1
ATOM 684 O O . MET A 1 85 ? -8.151 0.410 11.424 1.00 89.06 85 MET A O 1
ATOM 688 N N . LEU A 1 86 ? -10.334 0.553 11.949 1.00 87.19 86 LEU A N 1
ATOM 689 C CA . LEU A 1 86 ? -10.300 1.976 12.291 1.00 87.19 86 LEU A CA 1
ATOM 690 C C . LEU A 1 86 ? -9.561 2.201 13.615 1.00 87.19 86 LEU A C 1
ATOM 692 O O . LEU A 1 86 ? -8.663 3.042 13.672 1.00 87.19 86 LEU A O 1
ATOM 696 N N . GLU A 1 87 ? -9.874 1.417 14.644 1.00 85.44 87 GLU A N 1
ATOM 697 C CA . GLU A 1 87 ? -9.255 1.512 15.972 1.00 85.44 87 GLU A CA 1
ATOM 698 C C . GLU A 1 87 ? -7.764 1.153 15.946 1.00 85.44 87 GLU A C 1
ATOM 700 O O . GLU A 1 87 ? -6.942 1.873 16.515 1.00 85.44 87 GLU A O 1
ATOM 705 N N . SER A 1 88 ? -7.390 0.110 15.195 1.00 82.94 88 SER A N 1
ATOM 706 C CA . SER A 1 88 ? -5.987 -0.301 15.017 1.00 82.94 88 SER A CA 1
ATOM 707 C C . SER A 1 88 ? -5.121 0.806 14.410 1.00 82.94 88 SER A C 1
ATOM 709 O O . SER A 1 88 ? -3.913 0.839 14.620 1.00 82.94 88 SER A O 1
ATOM 711 N N . SER A 1 89 ? -5.722 1.741 13.666 1.00 70.75 89 SER A N 1
ATOM 712 C CA . SER A 1 89 ? -4.989 2.855 13.058 1.00 70.75 89 SER A CA 1
ATOM 713 C C . SER A 1 89 ? -4.695 4.030 13.989 1.00 70.75 89 SER A C 1
ATOM 715 O O . SER A 1 89 ? -3.976 4.939 13.590 1.00 70.75 89 SER A O 1
ATOM 717 N N . ILE A 1 90 ? -5.219 4.008 15.218 1.00 65.19 90 ILE A N 1
ATOM 718 C CA . ILE A 1 90 ? -4.931 4.999 16.268 1.00 65.19 90 ILE A CA 1
ATOM 719 C C . ILE A 1 90 ? -3.708 4.578 17.106 1.00 65.19 90 ILE A C 1
ATOM 721 O O . ILE A 1 90 ? -3.069 5.418 17.730 1.00 65.19 90 ILE A O 1
ATOM 725 N N . GLN A 1 91 ? -3.385 3.281 17.128 1.00 52.69 91 GLN A N 1
ATOM 726 C CA . GLN A 1 91 ? -2.332 2.697 17.970 1.00 52.69 91 GLN A CA 1
ATOM 727 C C . GLN A 1 91 ? -0.958 2.588 17.279 1.00 52.69 91 GLN A C 1
ATOM 729 O O . GLN A 1 91 ? -0.013 2.112 17.907 1.00 52.69 91 GLN A O 1
ATOM 734 N N . GLY A 1 92 ? -0.855 2.996 16.009 1.00 47.31 92 GLY A N 1
ATOM 735 C CA . GLY A 1 92 ? 0.366 2.939 15.193 1.00 47.31 92 GLY A CA 1
ATOM 736 C C . GLY A 1 92 ? 1.145 4.244 15.152 1.00 47.31 92 GLY A C 1
ATOM 737 O O . GLY A 1 92 ? 0.496 5.314 15.132 1.00 47.31 92 GLY A O 1
#

Mean predicted aligned error: 5.37 Å

Secondary structure (DSSP, 8-state):
-HHHHHTT-----S-HHHHHHHHHHHHHHHHHHHHHH-GGGHHHHHHHHHHHHHHHHHHHHHHHHHHHHHHHHT-S---HHHHHHHHHTT--

Organism: Sarcoptes scabiei (NCBI:txid52283)

InterPro domains:
  IPR000536 Nuclear hormone receptor, ligand-binding domain [PS51843] (1-89)
  IPR035500 Nuclear hormone receptor-like domain superfamily [G3DSA:1.10.565.10] (1-90)
  IPR035500 Nuclear hormone receptor-like domain superfamily [SSF48508] (1-87)

Radius of gyration: 17.33 Å; Cα contacts (8 Å, |Δi|>4): 28; chains: 1; bounding box: 40×20×43 Å

Solvent-accessible surface area (backbone atoms only — not comparable to full-atom values): 5451 Å² total; per-residue (Å²): 107,71,68,50,53,63,56,63,53,95,63,97,57,101,56,58,66,60,41,49,53,50,34,52,53,52,51,50,53,49,52,53,51,38,40,70,77,36,62,93,49,27,68,61,53,51,50,56,57,57,63,46,50,63,55,52,53,53,48,53,53,53,52,50,54,52,52,51,51,47,58,74,66,62,80,58,96,72,57,69,70,58,51,53,57,56,57,57,62,72,78,106